Protein AF-A0A7V1W9U4-F1 (afdb_monomer_lite)

Secondary structure (DSSP, 8-state):
-PPP---SSSSHHHHHHHHTTS----PPPPEEEEE---TT---SSS-EEEEEEEESS--GGG-EEEEEEEEEETTEEEEEE--EEE-SSSEEEEEP-S-SSSEEEEEEEEE-GGGS-GGG-

Radius of gyration: 26.31 Å; chains: 1; bounding box: 55×32×91 Å

Structure (mmCIF, N/CA/C/O backbone):
data_AF-A0A7V1W9U4-F1
#
_entry.id   AF-A0A7V1W9U4-F1
#
loop_
_atom_site.group_PDB
_atom_site.id
_atom_site.type_symbol
_atom_site.label_atom_id
_atom_site.label_alt_id
_atom_site.label_comp_id
_atom_site.label_asym_id
_atom_site.label_entity_id
_atom_site.label_seq_id
_atom_site.pdbx_PDB_ins_code
_atom_site.Cartn_x
_atom_site.Cartn_y
_atom_site.Cartn_z
_atom_site.occupancy
_atom_site.B_iso_or_equiv
_atom_site.auth_seq_id
_atom_site.auth_comp_id
_atom_site.auth_asym_id
_atom_site.auth_atom_id
_atom_site.pdbx_PDB_model_num
ATOM 1 N N . MET A 1 1 ? 31.064 -12.131 -76.715 1.00 37.34 1 MET A N 1
ATOM 2 C CA . MET A 1 1 ? 31.097 -12.721 -75.357 1.00 37.34 1 MET A CA 1
ATOM 3 C C . MET A 1 1 ? 29.944 -12.120 -74.553 1.00 37.34 1 MET A C 1
ATOM 5 O O . MET A 1 1 ? 29.900 -10.906 -74.433 1.00 37.34 1 MET A O 1
ATOM 9 N N . LYS A 1 2 ? 28.957 -12.920 -74.115 1.00 37.12 2 LYS A N 1
ATOM 10 C CA . LYS A 1 2 ? 27.798 -12.465 -73.317 1.00 37.12 2 LYS A CA 1
ATOM 11 C C . LYS A 1 2 ? 28.042 -12.823 -71.847 1.00 37.12 2 LYS A C 1
ATOM 13 O O . LYS A 1 2 ? 28.170 -14.004 -71.542 1.00 37.12 2 LYS A O 1
ATOM 18 N N . ALA A 1 3 ? 28.113 -11.830 -70.961 1.00 44.44 3 ALA A N 1
ATOM 19 C CA . ALA A 1 3 ? 28.198 -12.046 -69.518 1.00 44.44 3 ALA A CA 1
ATOM 20 C C . ALA A 1 3 ? 26.790 -12.299 -68.951 1.00 44.44 3 ALA A C 1
ATOM 22 O O . ALA A 1 3 ? 25.888 -11.480 -69.120 1.00 44.44 3 ALA A O 1
ATOM 23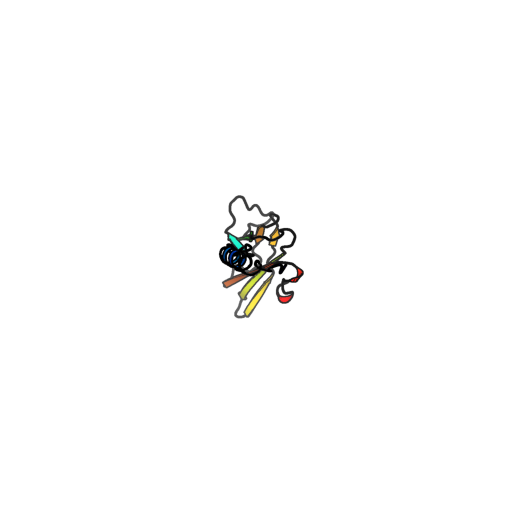 N N . GLY A 1 4 ? 26.591 -13.464 -68.335 1.00 42.47 4 GLY A N 1
ATOM 24 C CA . GLY A 1 4 ? 25.328 -13.860 -67.721 1.00 42.47 4 GLY A CA 1
ATOM 25 C C . GLY A 1 4 ? 25.207 -13.332 -66.295 1.00 42.47 4 GLY A C 1
ATOM 26 O O . GLY A 1 4 ? 25.996 -13.696 -65.430 1.00 42.47 4 GLY A O 1
ATOM 27 N N . ILE A 1 5 ? 24.179 -12.525 -66.040 1.00 59.22 5 ILE A N 1
ATOM 28 C CA . ILE A 1 5 ? 23.714 -12.205 -64.689 1.00 59.22 5 ILE A CA 1
ATOM 29 C C . ILE A 1 5 ? 22.822 -13.370 -64.250 1.00 59.22 5 ILE A C 1
ATOM 31 O O . ILE A 1 5 ? 21.678 -13.493 -64.684 1.00 59.22 5 ILE A O 1
ATOM 35 N N . ARG A 1 6 ? 23.356 -14.272 -63.425 1.00 57.53 6 ARG A N 1
ATOM 36 C CA . ARG A 1 6 ? 22.582 -15.317 -62.742 1.00 57.53 6 ARG A CA 1
ATOM 37 C C . ARG A 1 6 ? 23.027 -15.372 -61.289 1.00 57.53 6 ARG A C 1
ATOM 39 O O . ARG A 1 6 ? 24.037 -15.989 -60.982 1.00 57.53 6 ARG A O 1
ATOM 46 N N . GLY A 1 7 ? 22.277 -14.728 -60.401 1.00 50.44 7 GLY A N 1
ATOM 47 C CA . GLY A 1 7 ? 22.546 -14.842 -58.970 1.00 50.44 7 GLY A CA 1
ATOM 48 C C . GLY A 1 7 ? 21.896 -13.756 -58.134 1.00 50.44 7 GLY A C 1
ATOM 49 O O . GLY A 1 7 ? 22.605 -13.020 -57.467 1.00 50.44 7 GLY A O 1
ATOM 50 N N . LEU A 1 8 ? 20.568 -13.622 -58.174 1.00 54.72 8 LEU A N 1
ATOM 51 C CA . LEU A 1 8 ? 19.873 -12.693 -57.270 1.00 54.72 8 LEU A CA 1
ATOM 52 C C . LEU A 1 8 ? 18.520 -13.216 -56.752 1.00 54.72 8 LEU A C 1
ATOM 54 O O . LEU A 1 8 ? 17.671 -12.430 -56.356 1.00 54.72 8 LEU A O 1
ATOM 58 N N . GLY A 1 9 ? 18.290 -14.534 -56.782 1.00 50.44 9 GLY A N 1
ATOM 59 C CA . GLY A 1 9 ? 16.980 -15.115 -56.444 1.00 50.44 9 GLY A CA 1
ATOM 60 C C . GLY A 1 9 ? 16.895 -15.872 -55.116 1.00 50.44 9 GLY A C 1
ATOM 61 O O . GLY A 1 9 ? 15.802 -16.045 -54.593 1.00 50.44 9 GLY A O 1
ATOM 62 N N . THR A 1 10 ? 18.011 -16.344 -54.553 1.00 49.09 10 THR A N 1
ATOM 63 C CA . THR A 1 10 ? 17.975 -17.385 -53.503 1.00 49.09 10 THR A CA 1
ATOM 64 C C . THR A 1 10 ? 18.393 -16.927 -52.106 1.00 49.09 10 THR A C 1
ATOM 66 O O . THR A 1 10 ? 18.136 -17.642 -51.144 1.00 49.09 10 THR A O 1
ATOM 69 N N . ALA A 1 11 ? 18.975 -15.735 -51.946 1.00 51.31 11 ALA A N 1
ATOM 70 C CA . ALA A 1 11 ? 19.438 -15.260 -50.635 1.00 51.31 11 ALA A CA 1
ATOM 71 C C . ALA A 1 11 ? 18.321 -14.667 -49.749 1.00 51.31 11 ALA A C 1
ATOM 73 O O . ALA A 1 11 ? 18.479 -14.582 -48.535 1.00 51.31 11 ALA A O 1
ATOM 74 N N . VAL A 1 12 ? 17.180 -14.276 -50.330 1.00 53.38 12 VAL A N 1
ATOM 75 C CA . VAL A 1 12 ? 16.111 -13.567 -49.598 1.00 53.38 12 VAL A CA 1
ATOM 76 C C . VAL A 1 12 ? 15.204 -14.527 -48.812 1.00 53.38 12 VAL A C 1
ATOM 78 O O . VAL A 1 12 ? 14.710 -14.175 -47.744 1.00 53.38 12 VAL A O 1
ATOM 81 N N . ALA A 1 13 ? 15.025 -15.766 -49.279 1.00 52.72 13 ALA A N 1
ATOM 82 C CA . ALA A 1 13 ? 14.088 -16.711 -48.664 1.00 52.72 13 ALA A CA 1
ATOM 83 C C . ALA A 1 13 ? 14.580 -17.299 -47.324 1.00 52.72 13 ALA A C 1
ATOM 85 O O . ALA A 1 13 ? 13.770 -17.588 -46.446 1.00 52.72 13 ALA A O 1
ATOM 86 N N . ALA A 1 14 ? 15.896 -17.443 -47.132 1.00 55.66 14 ALA A N 1
ATOM 87 C CA . ALA A 1 14 ? 16.456 -18.042 -45.916 1.00 55.66 14 ALA A CA 1
ATOM 88 C C . ALA A 1 14 ? 16.411 -17.102 -44.692 1.00 55.66 14 ALA A C 1
ATOM 90 O O . ALA A 1 14 ? 16.295 -17.570 -43.561 1.00 55.66 14 ALA A O 1
ATOM 91 N N . GLY A 1 15 ? 16.460 -15.780 -44.901 1.00 56.44 15 GLY A N 1
ATOM 92 C CA . GLY A 1 15 ? 16.430 -14.797 -43.810 1.00 56.44 15 GLY A CA 1
ATOM 93 C C . GLY A 1 15 ? 15.053 -14.641 -43.156 1.00 56.44 15 GLY A C 1
ATOM 94 O O . GLY A 1 15 ? 14.962 -14.451 -41.945 1.00 56.44 15 GLY A O 1
ATOM 95 N N . ALA A 1 16 ? 13.974 -14.779 -43.933 1.00 59.47 16 ALA A N 1
ATOM 96 C CA . ALA A 1 16 ? 12.607 -14.614 -43.434 1.00 59.47 16 ALA A CA 1
ATOM 97 C C . ALA A 1 16 ? 12.178 -15.739 -42.472 1.00 59.47 16 ALA A C 1
ATOM 99 O O . ALA A 1 16 ? 11.429 -15.492 -41.529 1.00 59.47 16 ALA A O 1
ATOM 100 N N . LEU A 1 17 ? 12.684 -16.963 -42.667 1.00 57.12 17 LEU A N 1
ATOM 101 C CA . LEU A 1 17 ? 12.311 -18.115 -41.842 1.00 57.12 17 LEU A CA 1
ATOM 102 C C . LEU A 1 17 ? 12.962 -18.084 -40.444 1.00 57.12 17 LEU A C 1
ATOM 104 O O . LEU A 1 17 ? 12.368 -18.560 -39.481 1.00 57.12 17 LEU A O 1
ATOM 108 N N . LEU A 1 18 ? 14.145 -17.472 -40.305 1.00 59.88 18 LEU A N 1
ATOM 109 C CA . LEU A 1 18 ? 14.847 -17.340 -39.019 1.00 59.88 18 LEU A CA 1
ATOM 110 C C . LEU A 1 18 ? 14.225 -16.270 -38.106 1.00 59.88 18 LEU A C 1
ATOM 112 O O .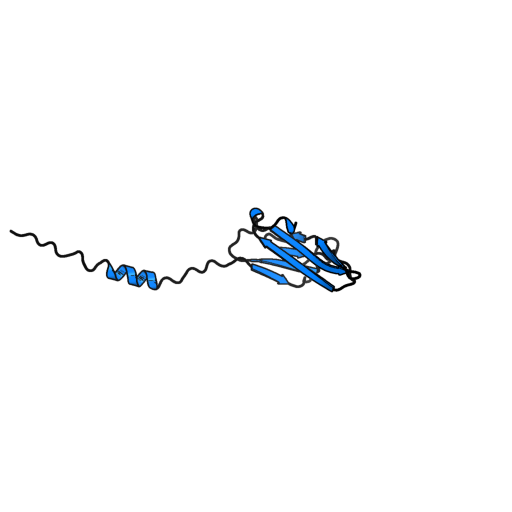 LEU A 1 18 ? 14.238 -16.426 -36.888 1.00 59.88 18 LEU A O 1
ATOM 116 N N . ALA A 1 19 ? 13.627 -15.216 -38.672 1.00 61.03 19 ALA A N 1
ATOM 117 C CA . ALA A 1 19 ? 12.935 -14.184 -37.896 1.00 61.03 19 ALA A CA 1
ATOM 118 C C . ALA A 1 19 ? 11.610 -14.682 -37.284 1.00 61.03 19 ALA A C 1
ATOM 120 O O . ALA A 1 19 ? 11.215 -14.215 -36.219 1.00 61.03 19 ALA A O 1
ATOM 121 N N . ALA A 1 20 ? 10.951 -15.660 -37.917 1.00 62.59 20 ALA A N 1
ATOM 122 C CA . ALA A 1 20 ? 9.705 -16.254 -37.421 1.00 62.59 20 ALA A CA 1
ATOM 123 C C . ALA A 1 20 ? 9.900 -17.170 -36.194 1.00 62.59 20 ALA A C 1
ATOM 125 O O . ALA A 1 20 ? 8.933 -17.481 -35.503 1.00 62.59 20 ALA A O 1
ATOM 126 N N . LEU A 1 21 ? 11.139 -17.594 -35.918 1.00 61.91 21 LEU A N 1
ATOM 127 C CA . LEU A 1 21 ? 11.504 -18.439 -34.774 1.00 61.91 21 LEU A CA 1
ATOM 128 C C . LEU A 1 21 ? 12.087 -17.640 -33.601 1.00 61.91 21 LEU A C 1
ATOM 130 O O . LEU A 1 21 ? 12.458 -18.233 -32.588 1.00 61.91 21 LEU A O 1
ATOM 134 N N . ALA A 1 22 ? 12.190 -16.312 -33.718 1.00 65.19 22 ALA A N 1
ATOM 135 C CA . ALA A 1 22 ? 12.646 -15.492 -32.609 1.00 65.19 22 ALA A CA 1
ATOM 136 C C . ALA A 1 22 ? 11.616 -15.587 -31.468 1.00 65.19 22 ALA A C 1
ATOM 138 O O . ALA A 1 22 ? 10.454 -15.221 -31.677 1.00 65.19 22 ALA A O 1
ATOM 139 N N . PRO A 1 23 ? 11.994 -16.068 -30.268 1.00 66.62 23 PRO A N 1
ATOM 140 C CA . PRO A 1 23 ? 11.098 -16.012 -29.128 1.00 66.62 23 PRO A CA 1
ATOM 141 C C . PRO A 1 23 ? 10.735 -14.547 -28.909 1.00 66.62 23 PRO A C 1
ATOM 143 O O . PRO A 1 23 ? 11.613 -13.692 -28.772 1.00 66.62 23 PRO A O 1
ATOM 146 N N . SER A 1 24 ? 9.437 -14.249 -28.915 1.00 67.56 24 SER A N 1
ATOM 147 C CA . SER A 1 24 ? 8.939 -12.925 -28.570 1.00 67.56 24 SER A CA 1
ATOM 148 C C . SER A 1 24 ? 9.523 -12.548 -27.214 1.00 67.56 24 SER A C 1
ATOM 150 O O . SER A 1 24 ? 9.245 -13.213 -26.214 1.00 67.56 24 SER A O 1
ATOM 152 N N . ALA A 1 25 ? 10.362 -11.514 -27.183 1.00 64.69 25 ALA A N 1
ATOM 153 C CA . ALA A 1 25 ? 10.892 -10.982 -25.943 1.00 64.69 25 ALA A CA 1
ATOM 154 C C . ALA A 1 25 ? 9.721 -10.394 -25.143 1.00 64.69 25 ALA A C 1
ATOM 156 O O . ALA A 1 25 ? 9.317 -9.253 -25.364 1.00 64.69 25 ALA A O 1
ATOM 157 N N . LEU A 1 26 ? 9.139 -11.183 -24.234 1.00 65.81 26 LEU A N 1
ATOM 158 C CA . LEU A 1 26 ? 8.232 -10.658 -23.222 1.00 65.81 26 LEU A CA 1
ATOM 159 C C . LEU A 1 26 ? 9.075 -9.824 -22.258 1.00 65.81 26 LEU A C 1
ATOM 161 O O . LEU A 1 26 ? 9.704 -10.353 -21.342 1.00 65.81 26 LEU A O 1
ATOM 165 N N . ALA A 1 27 ? 9.103 -8.510 -22.469 1.00 64.31 27 ALA A N 1
ATOM 166 C CA . ALA A 1 27 ? 9.542 -7.591 -21.432 1.00 64.31 27 ALA A CA 1
ATOM 167 C C . ALA A 1 27 ? 8.665 -7.828 -20.188 1.00 64.31 27 ALA A C 1
ATOM 169 O O . ALA A 1 27 ? 7.437 -7.781 -20.270 1.00 64.31 27 ALA A O 1
ATOM 170 N N . GLY A 1 28 ? 9.285 -8.140 -19.047 1.00 66.50 28 GLY A N 1
ATOM 171 C CA . GLY A 1 28 ? 8.559 -8.379 -17.802 1.00 66.50 28 GLY A CA 1
ATOM 172 C C . GLY A 1 28 ? 7.763 -7.138 -17.394 1.00 66.50 28 GLY A C 1
ATOM 173 O O . GLY A 1 28 ? 8.336 -6.060 -17.232 1.00 66.50 28 GLY A O 1
ATOM 174 N N . GLY A 1 29 ? 6.445 -7.286 -17.241 1.00 80.62 29 GLY A N 1
ATOM 175 C CA . GLY A 1 29 ? 5.545 -6.191 -16.876 1.00 80.62 29 GLY A CA 1
ATOM 176 C C . GLY A 1 29 ? 5.759 -5.670 -15.451 1.00 80.62 29 GLY A C 1
ATOM 177 O O . GLY A 1 29 ? 6.382 -6.324 -14.613 1.00 80.62 29 GLY A O 1
ATOM 178 N N . PHE A 1 30 ? 5.217 -4.484 -15.170 1.00 87.62 30 PHE A N 1
ATOM 179 C CA . PHE A 1 30 ? 5.136 -3.941 -13.815 1.00 87.62 30 PHE A CA 1
ATOM 180 C C . PHE A 1 30 ? 4.047 -4.661 -13.018 1.00 87.62 30 PHE A C 1
ATOM 182 O O . PHE A 1 30 ? 2.934 -4.843 -13.511 1.00 87.62 30 PHE A O 1
ATOM 189 N N . TYR A 1 31 ? 4.346 -5.030 -11.775 1.00 90.00 31 TYR A N 1
ATOM 190 C CA . TYR A 1 31 ? 3.361 -5.629 -10.881 1.00 90.00 31 TYR A CA 1
ATOM 191 C C . TYR A 1 31 ? 3.564 -5.194 -9.432 1.00 90.00 31 TYR A C 1
ATOM 193 O O . TYR A 1 31 ? 4.652 -4.786 -9.015 1.00 90.00 31 TYR A O 1
ATOM 201 N N . LEU A 1 32 ? 2.497 -5.332 -8.647 1.00 93.25 32 LEU A N 1
ATOM 202 C CA . LEU A 1 32 ? 2.515 -5.179 -7.201 1.00 93.25 32 LEU A CA 1
ATOM 203 C C . LEU A 1 32 ? 2.269 -6.529 -6.539 1.00 93.25 32 LEU A C 1
ATOM 205 O O . LEU A 1 32 ? 1.378 -7.276 -6.931 1.00 93.25 32 LEU A O 1
ATOM 209 N N . SER A 1 33 ? 3.041 -6.816 -5.500 1.00 93.94 33 SER A N 1
ATOM 210 C CA . SER A 1 33 ? 2.761 -7.901 -4.567 1.00 93.94 33 SER A CA 1
ATOM 211 C C . SER A 1 33 ? 2.394 -7.318 -3.209 1.00 93.94 33 SER A C 1
ATOM 213 O O . SER A 1 33 ? 3.00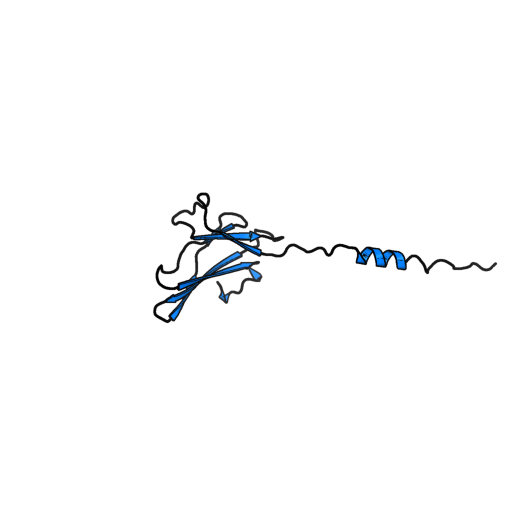1 -6.346 -2.754 1.00 93.94 33 SER A O 1
ATOM 215 N N . VAL A 1 34 ? 1.384 -7.905 -2.575 1.00 94.19 34 VAL A N 1
ATOM 216 C CA . VAL A 1 34 ? 0.882 -7.489 -1.265 1.00 94.19 34 VAL A CA 1
ATOM 217 C C . VAL A 1 34 ? 1.032 -8.660 -0.311 1.00 94.19 34 VAL A C 1
ATOM 219 O O . VAL A 1 34 ? 0.668 -9.786 -0.645 1.00 94.19 34 VAL A O 1
ATOM 222 N N . LYS A 1 35 ? 1.608 -8.408 0.863 1.00 92.00 35 LYS A N 1
ATOM 223 C CA . LYS A 1 35 ? 1.874 -9.435 1.873 1.00 92.00 35 LYS A CA 1
ATOM 224 C C . LYS A 1 35 ? 1.518 -8.918 3.258 1.00 92.00 35 LYS A C 1
ATOM 226 O O . LYS A 1 35 ? 1.583 -7.715 3.518 1.00 92.00 35 LYS A O 1
ATOM 231 N N . LEU A 1 36 ? 1.174 -9.837 4.153 1.00 90.38 36 LEU A N 1
ATOM 232 C CA . LEU A 1 36 ? 1.094 -9.517 5.572 1.00 90.38 36 LEU A CA 1
ATOM 233 C C . LEU A 1 36 ? 2.502 -9.203 6.104 1.00 90.38 36 LEU A C 1
ATOM 235 O O . LEU A 1 36 ? 3.478 -9.786 5.622 1.00 90.38 36 LEU A O 1
ATOM 239 N N . PRO A 1 37 ? 2.627 -8.276 7.064 1.00 86.81 37 PRO A N 1
ATOM 240 C CA . PRO A 1 37 ? 3.907 -7.995 7.685 1.00 86.81 37 PRO A CA 1
ATOM 241 C C . PRO A 1 37 ? 4.356 -9.191 8.521 1.00 86.81 37 PRO A C 1
ATOM 243 O O . PRO A 1 37 ? 3.582 -9.745 9.300 1.00 86.81 37 PRO A O 1
ATOM 246 N N . ASP A 1 38 ? 5.619 -9.567 8.365 1.00 80.94 38 ASP A N 1
ATOM 247 C CA . ASP A 1 38 ? 6.291 -10.521 9.240 1.00 80.94 38 ASP A CA 1
ATOM 248 C C . ASP A 1 38 ? 7.053 -9.787 10.363 1.00 80.94 38 ASP A C 1
ATOM 250 O O . ASP A 1 38 ? 7.087 -8.554 10.432 1.00 80.94 38 ASP A O 1
ATOM 254 N N . ALA A 1 39 ? 7.696 -10.543 11.255 1.00 69.25 39 ALA A N 1
ATOM 255 C CA . ALA A 1 39 ? 8.464 -9.984 12.371 1.00 69.25 39 ALA A CA 1
ATOM 256 C C . ALA A 1 39 ? 9.654 -9.094 11.936 1.00 69.25 39 ALA A C 1
ATOM 258 O O . ALA A 1 39 ? 10.192 -8.342 12.756 1.00 69.25 39 ALA A O 1
ATOM 259 N N . SER A 1 40 ? 10.076 -9.158 10.666 1.00 62.72 40 SER A N 1
ATOM 260 C CA . SER A 1 40 ? 11.156 -8.330 10.117 1.00 62.72 40 SER A CA 1
ATOM 261 C C . SER A 1 40 ? 10.677 -6.937 9.688 1.00 62.72 40 SER A C 1
ATOM 263 O O . SER A 1 40 ? 11.475 -5.999 9.631 1.00 62.72 40 SER A O 1
ATOM 265 N N . ALA A 1 41 ? 9.367 -6.754 9.492 1.00 65.00 41 ALA A N 1
ATOM 266 C CA . ALA A 1 41 ? 8.735 -5.485 9.145 1.00 65.00 41 ALA A CA 1
ATOM 267 C C . ALA A 1 41 ? 8.613 -4.536 10.353 1.00 65.00 41 ALA A C 1
ATOM 269 O O . ALA A 1 41 ? 7.519 -4.134 10.759 1.00 65.00 41 ALA A O 1
ATOM 270 N N . ARG A 1 42 ? 9.747 -4.145 10.948 1.00 63.59 42 ARG A N 1
ATOM 271 C CA . ARG A 1 42 ? 9.764 -3.149 12.029 1.00 63.59 42 ARG A CA 1
ATOM 272 C C . ARG A 1 42 ? 9.574 -1.745 11.472 1.00 63.59 42 ARG A C 1
ATOM 274 O O . ARG A 1 42 ? 10.512 -1.081 11.039 1.00 63.59 42 ARG A O 1
ATOM 281 N N . VAL A 1 43 ? 8.339 -1.274 11.548 1.00 64.44 43 VAL A N 1
ATOM 282 C CA . VAL A 1 43 ? 7.978 0.129 11.347 1.00 64.44 43 VAL A CA 1
ATOM 283 C C . VAL A 1 43 ? 8.086 0.864 12.682 1.00 64.44 43 VAL A C 1
ATOM 285 O O . VAL A 1 43 ? 7.603 0.380 13.706 1.00 64.44 43 VAL A O 1
ATOM 288 N N . LYS A 1 44 ? 8.720 2.042 12.702 1.00 65.81 44 LYS A N 1
ATOM 289 C CA . LYS A 1 44 ? 8.774 2.873 13.913 1.00 65.81 44 LYS A CA 1
ATOM 290 C C . LYS A 1 44 ? 7.371 3.426 14.212 1.00 65.81 44 LYS A C 1
ATOM 292 O O . LYS A 1 44 ? 6.751 4.043 13.351 1.00 65.81 44 LYS A O 1
ATOM 297 N N . GLY A 1 45 ? 6.882 3.231 15.436 1.00 64.06 45 GLY A N 1
ATOM 298 C CA . GLY A 1 45 ? 5.693 3.906 15.975 1.00 64.06 45 GLY A CA 1
ATOM 299 C C . GLY A 1 45 ? 4.365 3.137 15.908 1.00 64.06 45 GLY A C 1
ATOM 300 O O . GLY A 1 45 ? 3.584 3.252 16.842 1.00 64.06 45 GLY A O 1
ATOM 301 N N . ALA A 1 46 ? 4.085 2.344 14.868 1.00 63.09 46 ALA A N 1
ATOM 302 C CA . ALA A 1 46 ? 2.906 1.461 14.824 1.00 63.09 46 ALA A CA 1
ATOM 303 C C . ALA A 1 46 ? 3.136 0.286 13.859 1.00 63.09 46 ALA A C 1
ATOM 305 O O . ALA A 1 46 ? 3.832 0.485 12.858 1.00 63.09 46 ALA A O 1
ATOM 306 N N . PRO A 1 47 ? 2.549 -0.903 14.108 1.00 74.75 47 PRO A N 1
ATOM 307 C CA . PRO A 1 47 ? 2.719 -2.047 13.221 1.00 74.75 47 PRO A CA 1
ATOM 308 C C . PRO A 1 47 ?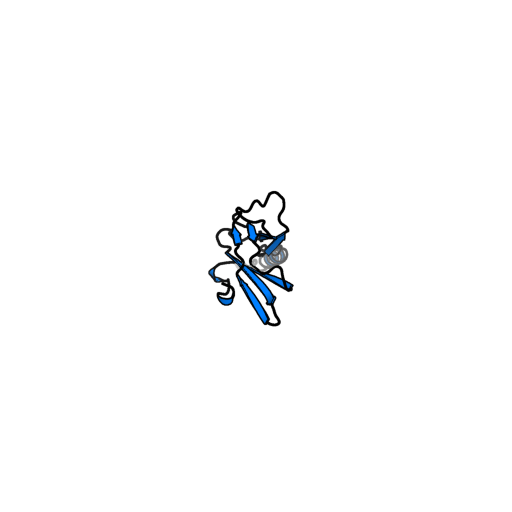 2.173 -1.733 11.824 1.00 74.75 47 PRO A C 1
ATOM 310 O O . PRO A 1 47 ? 1.108 -1.125 11.671 1.00 74.75 47 PRO A O 1
ATOM 313 N N . ALA A 1 48 ? 2.916 -2.151 10.798 1.00 88.44 48 ALA A N 1
ATOM 314 C CA . ALA A 1 48 ? 2.378 -2.204 9.447 1.00 88.44 48 ALA A CA 1
ATOM 315 C C . ALA A 1 48 ? 1.159 -3.134 9.433 1.00 88.44 48 ALA A C 1
ATOM 317 O O . ALA A 1 48 ? 1.111 -4.110 10.179 1.00 88.44 48 ALA A O 1
ATOM 318 N N . VAL A 1 49 ? 0.190 -2.848 8.571 1.00 91.12 49 VAL A N 1
ATOM 319 C CA . VAL A 1 49 ? -0.925 -3.772 8.307 1.00 91.12 49 VAL A CA 1
ATOM 320 C C . VAL A 1 49 ? -0.730 -4.544 7.014 1.00 91.12 49 VAL A C 1
ATOM 322 O O . VAL A 1 49 ? -1.250 -5.645 6.886 1.00 91.12 49 VAL A O 1
ATOM 325 N N . LEU A 1 50 ? 0.052 -3.991 6.084 1.00 92.69 50 LEU A N 1
ATOM 326 C CA . LEU A 1 50 ? 0.450 -4.633 4.837 1.00 92.69 50 LEU A CA 1
ATOM 327 C C . LEU A 1 50 ? 1.854 -4.185 4.438 1.00 92.69 50 LEU A C 1
ATOM 329 O O . LEU A 1 50 ? 2.269 -3.055 4.716 1.00 92.69 50 LEU A O 1
ATOM 333 N N . LEU A 1 51 ? 2.541 -5.061 3.719 1.00 94.06 51 LEU A N 1
ATOM 334 C CA . LEU A 1 51 ? 3.704 -4.733 2.915 1.00 94.06 51 LEU A CA 1
ATOM 335 C C . LEU A 1 51 ? 3.300 -4.747 1.447 1.00 94.06 51 LEU A C 1
ATOM 337 O O . LEU A 1 51 ? 2.712 -5.718 0.971 1.00 94.06 51 LEU A O 1
ATOM 341 N N . VAL A 1 52 ? 3.644 -3.683 0.734 1.00 95.00 52 VAL A N 1
ATOM 342 C CA . VAL A 1 52 ? 3.486 -3.599 -0.716 1.00 95.00 52 VAL A CA 1
ATOM 343 C C . VAL A 1 52 ? 4.872 -3.602 -1.329 1.00 95.00 52 VAL A C 1
ATOM 345 O O . VAL A 1 52 ? 5.727 -2.816 -0.922 1.00 95.00 52 VAL A O 1
ATOM 348 N N . GLN A 1 53 ? 5.102 -4.483 -2.296 1.00 93.81 53 GLN A N 1
ATOM 349 C CA . GLN A 1 53 ? 6.358 -4.567 -3.022 1.00 93.81 53 GLN A CA 1
ATOM 350 C C . GLN A 1 53 ? 6.112 -4.471 -4.526 1.00 93.81 53 GLN A C 1
ATOM 352 O O . GLN A 1 53 ? 5.371 -5.278 -5.088 1.00 93.81 53 GLN A O 1
ATOM 357 N N . ALA A 1 54 ? 6.759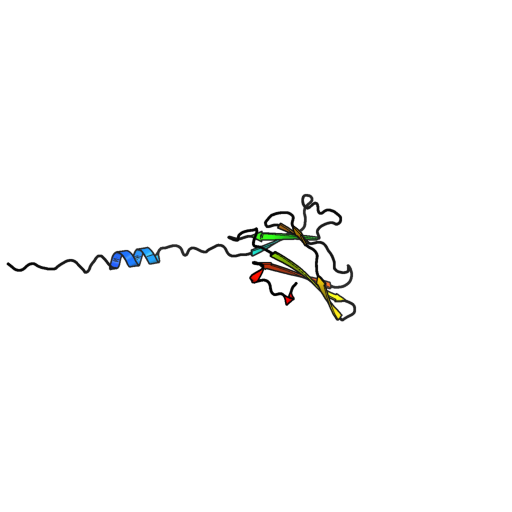 -3.501 -5.167 1.00 92.81 54 ALA A N 1
ATOM 358 C CA . ALA A 1 54 ? 6.795 -3.363 -6.615 1.00 92.81 54 ALA A CA 1
ATOM 359 C C . ALA A 1 54 ? 7.818 -4.325 -7.230 1.00 92.81 54 ALA A C 1
ATOM 361 O O . ALA A 1 54 ? 8.912 -4.516 -6.694 1.00 92.81 54 ALA A O 1
ATOM 362 N N . GLY A 1 55 ? 7.466 -4.910 -8.367 1.00 89.44 55 GLY A N 1
ATOM 363 C CA . GLY A 1 55 ? 8.338 -5.783 -9.140 1.00 89.44 55 GLY A CA 1
ATOM 364 C C . GLY A 1 55 ? 8.202 -5.554 -10.641 1.00 89.44 55 GLY A C 1
ATOM 365 O O . GLY A 1 55 ? 7.399 -4.736 -11.097 1.00 89.44 55 GLY A O 1
ATOM 366 N N . GLY A 1 56 ? 9.021 -6.282 -11.397 1.00 85.75 56 GLY A N 1
ATOM 367 C CA . GLY A 1 56 ? 9.141 -6.147 -12.847 1.00 85.75 56 GLY A CA 1
ATOM 368 C C . GLY A 1 56 ? 10.414 -5.422 -13.273 1.00 85.75 56 GLY A C 1
ATOM 369 O O . GLY A 1 56 ? 11.250 -5.047 -12.448 1.00 85.75 56 GLY A O 1
ATOM 370 N N . CYS A 1 57 ? 10.556 -5.215 -14.581 1.00 82.38 57 CYS A N 1
ATOM 371 C CA . CYS A 1 57 ? 11.672 -4.483 -15.180 1.00 82.38 57 CYS A CA 1
ATOM 372 C C . CYS A 1 57 ? 11.460 -2.965 -15.058 1.00 82.38 57 CYS A C 1
ATOM 374 O O . CYS A 1 57 ? 11.335 -2.261 -16.056 1.00 82.38 57 CYS A O 1
ATOM 376 N N . VAL A 1 58 ? 11.385 -2.457 -13.827 1.00 73.69 58 VAL A N 1
ATOM 377 C CA . VAL A 1 58 ? 11.228 -1.024 -13.541 1.00 73.69 58 VAL A CA 1
ATOM 378 C C . VAL A 1 58 ? 12.400 -0.499 -12.732 1.00 73.69 58 VAL A C 1
ATOM 380 O O . VAL A 1 58 ? 12.938 -1.204 -11.880 1.00 73.69 58 VAL A O 1
ATOM 383 N N . ASN A 1 59 ? 12.779 0.760 -12.965 1.00 81.88 59 ASN A N 1
ATOM 384 C CA . ASN A 1 59 ? 13.724 1.442 -12.093 1.00 81.88 59 ASN A CA 1
ATOM 385 C C . ASN A 1 59 ? 13.047 1.711 -10.736 1.00 81.88 59 ASN A C 1
ATOM 387 O O . ASN A 1 59 ? 12.103 2.502 -10.675 1.00 81.88 59 ASN A O 1
ATOM 391 N N . PRO A 1 60 ? 13.524 1.113 -9.631 1.00 76.56 60 PRO A N 1
ATOM 392 C CA . PRO A 1 60 ? 12.897 1.266 -8.320 1.00 76.56 60 PRO A CA 1
ATOM 393 C C . PRO A 1 60 ? 12.810 2.715 -7.822 1.00 76.56 60 PRO A C 1
ATOM 395 O O . PRO A 1 60 ? 11.920 3.055 -7.041 1.00 76.56 60 PRO A O 1
ATOM 398 N N . ARG A 1 61 ? 13.739 3.577 -8.264 1.00 78.12 61 ARG A N 1
ATOM 399 C CA . ARG A 1 61 ? 13.766 5.001 -7.892 1.00 78.12 61 ARG A CA 1
ATOM 400 C C . ARG A 1 61 ? 12.609 5.787 -8.503 1.00 78.12 61 ARG A C 1
ATOM 402 O O . ARG A 1 61 ? 12.186 6.783 -7.925 1.00 78.12 61 ARG A O 1
ATOM 409 N N . ASP A 1 62 ? 12.063 5.284 -9.603 1.00 85.38 62 ASP A N 1
ATOM 410 C CA . ASP A 1 62 ? 11.024 5.945 -10.381 1.00 85.38 62 ASP A CA 1
ATOM 411 C C . ASP A 1 62 ? 9.630 5.411 -10.043 1.00 85.38 62 ASP A C 1
ATOM 413 O O . ASP A 1 62 ? 8.679 5.718 -10.748 1.00 85.38 62 ASP A O 1
ATOM 417 N N . VAL A 1 63 ? 9.485 4.615 -8.977 1.00 88.69 63 VAL A N 1
ATOM 418 C CA . VAL A 1 63 ? 8.190 4.102 -8.518 1.00 88.69 63 VAL A CA 1
ATOM 419 C C . VAL A 1 63 ? 7.691 4.930 -7.339 1.00 88.69 63 VAL A C 1
ATOM 421 O O . VAL A 1 63 ? 8.322 4.988 -6.275 1.00 88.69 63 VAL A O 1
ATOM 424 N N . ARG A 1 64 ? 6.513 5.532 -7.506 1.00 91.06 64 ARG A N 1
ATOM 425 C CA . ARG A 1 64 ? 5.725 6.141 -6.431 1.00 91.06 64 ARG A CA 1
ATOM 426 C C . ARG A 1 64 ? 4.595 5.190 -6.044 1.00 91.06 64 ARG A C 1
ATOM 428 O O . ARG A 1 64 ? 4.004 4.560 -6.911 1.00 91.06 64 ARG A O 1
ATOM 435 N N . LEU A 1 65 ? 4.323 5.094 -4.745 1.00 92.75 65 LEU A N 1
ATOM 436 C CA . LEU A 1 65 ? 3.208 4.336 -4.183 1.00 92.75 65 LEU A CA 1
ATOM 437 C C . LEU A 1 65 ? 2.248 5.319 -3.515 1.00 92.75 65 LEU A C 1
ATOM 439 O O . LEU A 1 65 ? 2.691 6.178 -2.751 1.00 92.75 65 LEU A O 1
ATOM 443 N N . VAL A 1 66 ? 0.959 5.168 -3.792 1.00 94.25 66 VAL A N 1
ATOM 444 C CA . VAL A 1 66 ? -0.133 5.920 -3.176 1.00 94.25 66 VAL A CA 1
ATOM 445 C C . VAL A 1 66 ? -1.170 4.925 -2.676 1.00 94.25 66 VAL A C 1
ATOM 447 O O . VAL A 1 66 ? -1.479 3.951 -3.367 1.00 94.25 66 VAL A O 1
ATOM 450 N N . VAL A 1 67 ? -1.668 5.135 -1.458 1.00 95.56 67 VAL A N 1
ATOM 451 C CA . VAL A 1 67 ? -2.654 4.246 -0.842 1.00 95.56 67 VAL A CA 1
ATOM 452 C C . VAL A 1 67 ? -3.789 5.072 -0.252 1.00 95.56 67 VAL A C 1
ATOM 454 O O . VAL A 1 67 ? -3.543 6.012 0.504 1.00 95.56 67 VAL A O 1
ATOM 457 N N . SER A 1 68 ? -5.025 4.690 -0.560 1.00 96.12 68 SER A N 1
ATOM 458 C CA . SER A 1 68 ? -6.223 5.183 0.119 1.00 96.12 68 SER A CA 1
ATOM 459 C C . SER A 1 68 ? -7.011 4.026 0.730 1.00 96.12 68 SER A C 1
ATOM 461 O O . SER A 1 68 ? -6.866 2.865 0.340 1.00 96.12 68 SER A O 1
ATOM 463 N N . ALA A 1 69 ? -7.828 4.343 1.727 1.00 96.69 69 ALA A N 1
ATOM 464 C CA . ALA A 1 69 ? -8.842 3.459 2.268 1.00 96.69 69 ALA A CA 1
ATOM 465 C C . ALA A 1 69 ? -10.216 3.995 1.868 1.00 96.69 69 ALA A C 1
ATOM 467 O O . ALA A 1 69 ? -10.589 5.101 2.254 1.00 96.69 69 ALA A O 1
ATOM 468 N N . GLU A 1 70 ? -10.959 3.193 1.115 1.00 96.75 70 GLU A N 1
ATOM 469 C CA . GLU A 1 70 ? -12.331 3.454 0.697 1.00 96.75 70 GLU A CA 1
ATOM 470 C C . GLU A 1 70 ? -13.274 2.637 1.572 1.00 96.75 70 GLU A C 1
ATOM 472 O O . GLU A 1 70 ? -13.152 1.414 1.652 1.00 96.75 70 GLU A O 1
ATOM 477 N N . GLY A 1 71 ? -14.225 3.283 2.230 1.00 95.81 71 GLY A N 1
ATOM 478 C CA . GLY A 1 71 ? -15.164 2.591 3.102 1.00 95.81 71 GLY A CA 1
ATOM 479 C C . GLY A 1 71 ? -16.499 3.295 3.209 1.00 95.81 71 GLY A C 1
ATOM 480 O O . GLY A 1 71 ? -16.713 4.359 2.630 1.00 95.81 71 GLY A O 1
ATOM 481 N N . ILE A 1 72 ? -17.403 2.678 3.963 1.00 94.50 72 ILE A N 1
ATOM 482 C CA . ILE A 1 72 ? -18.671 3.287 4.360 1.00 94.50 72 ILE A CA 1
ATOM 483 C C . ILE A 1 72 ? -18.625 3.521 5.866 1.00 94.50 72 ILE A C 1
ATOM 485 O O . ILE A 1 72 ? -18.386 2.592 6.643 1.00 94.50 72 ILE A O 1
ATOM 489 N N . LEU A 1 73 ? -18.858 4.765 6.272 1.00 91.00 73 LEU A N 1
ATOM 490 C CA . LEU A 1 73 ? -18.922 5.187 7.664 1.00 91.00 73 LEU A CA 1
ATOM 491 C C . LEU A 1 73 ? -20.233 5.940 7.872 1.00 91.00 73 LEU A C 1
ATOM 493 O O . LEU A 1 73 ? -20.487 6.920 7.181 1.00 91.00 73 LEU A O 1
ATOM 497 N N . ASP A 1 74 ? -21.065 5.456 8.795 1.00 89.88 74 ASP A N 1
ATOM 498 C CA . ASP A 1 74 ? -22.385 6.033 9.097 1.00 89.88 74 ASP A CA 1
ATOM 499 C C . ASP A 1 74 ? -23.287 6.207 7.861 1.00 89.88 74 ASP A C 1
ATOM 501 O O . ASP A 1 74 ? -24.018 7.180 7.732 1.00 89.88 74 ASP A O 1
ATOM 505 N N . GLY A 1 75 ? -23.228 5.250 6.929 1.00 90.94 75 GLY A N 1
ATOM 506 C CA . GLY A 1 75 ? -24.025 5.271 5.698 1.00 90.94 75 GLY A CA 1
ATOM 507 C C . GLY A 1 75 ? -23.428 6.101 4.558 1.00 90.94 75 GLY A C 1
ATOM 508 O O . GLY A 1 75 ? -23.956 6.058 3.451 1.00 90.94 75 GLY A O 1
ATOM 509 N N . GLU A 1 76 ? -22.304 6.787 4.773 1.00 92.94 76 GLU A N 1
ATOM 510 C CA . GLU A 1 76 ? -21.652 7.609 3.750 1.00 92.94 76 GLU A CA 1
ATOM 511 C C . GLU A 1 76 ? -20.332 7.007 3.268 1.00 92.94 76 GLU A C 1
ATOM 513 O O . GLU A 1 76 ? -19.541 6.479 4.056 1.00 92.94 76 GLU A O 1
ATOM 518 N N . ARG A 1 77 ? -20.053 7.133 1.963 1.00 94.62 77 ARG A N 1
ATOM 519 C CA . ARG A 1 77 ? -18.750 6.766 1.396 1.00 94.62 77 ARG A CA 1
ATOM 520 C C . ARG A 1 77 ? -17.679 7.719 1.918 1.00 94.62 77 ARG A C 1
ATOM 522 O O . ARG A 1 77 ? -17.821 8.937 1.829 1.00 94.62 77 ARG A O 1
ATOM 529 N N . ARG A 1 78 ? -16.582 7.161 2.420 1.00 95.06 78 ARG A N 1
ATOM 530 C CA . ARG A 1 78 ? -15.423 7.899 2.917 1.00 95.06 78 ARG A CA 1
ATOM 531 C C . ARG A 1 78 ? -14.148 7.386 2.265 1.00 95.06 78 ARG A C 1
ATOM 533 O O . ARG A 1 78 ? -13.943 6.179 2.157 1.00 95.06 78 ARG A O 1
ATOM 540 N N . THR A 1 79 ? -13.288 8.330 1.913 1.00 95.50 79 THR A N 1
ATOM 541 C CA . THR A 1 79 ? -11.935 8.096 1.415 1.00 95.50 79 THR A CA 1
ATOM 542 C C . THR A 1 79 ? -10.954 8.646 2.441 1.00 95.50 79 THR A C 1
ATOM 544 O O . THR A 1 79 ? -11.083 9.791 2.872 1.00 95.50 79 THR A O 1
ATOM 547 N N . VAL A 1 80 ? -9.985 7.836 2.857 1.00 94.81 80 VAL A N 1
ATOM 548 C CA . VAL A 1 80 ? -8.948 8.231 3.817 1.00 94.81 80 VAL A CA 1
ATOM 549 C C . VAL A 1 80 ? -7.584 8.000 3.188 1.00 94.81 80 VAL A C 1
ATOM 551 O O . VAL A 1 80 ? -7.279 6.881 2.780 1.00 94.81 80 VAL A O 1
ATOM 554 N N . HIS A 1 81 ? -6.745 9.035 3.131 1.00 94.31 81 HIS A N 1
ATOM 555 C CA . HIS A 1 81 ? -5.363 8.877 2.685 1.00 94.31 81 HIS A CA 1
ATOM 556 C C . HIS A 1 81 ? -4.581 8.024 3.688 1.00 94.31 81 HIS A C 1
ATOM 558 O O . HIS A 1 81 ? -4.618 8.265 4.898 1.00 94.31 81 HIS A O 1
ATOM 564 N N . VAL A 1 82 ? -3.867 7.018 3.188 1.00 94.69 82 VAL A N 1
ATOM 565 C CA . VAL A 1 82 ? -3.155 6.055 4.023 1.00 94.69 82 VAL A CA 1
ATOM 566 C C . VAL A 1 82 ? -1.652 6.307 3.925 1.00 94.69 82 VAL A C 1
ATOM 568 O O . VAL A 1 82 ? -1.064 6.137 2.855 1.00 94.69 82 VAL A O 1
ATOM 571 N N . PRO A 1 83 ? -0.986 6.662 5.038 1.00 90.69 83 PRO A N 1
ATOM 572 C CA . PRO A 1 83 ? 0.438 6.928 5.025 1.00 90.69 83 PRO A CA 1
ATOM 573 C C . PRO A 1 83 ? 1.220 5.641 4.752 1.00 90.69 83 PRO A C 1
ATOM 575 O O . PRO A 1 83 ? 1.017 4.601 5.392 1.00 90.69 83 PRO A O 1
ATOM 578 N N . VAL A 1 84 ? 2.175 5.747 3.832 1.00 91.69 84 VAL A N 1
ATOM 579 C CA . VAL A 1 84 ? 3.115 4.678 3.499 1.00 91.69 84 VAL A CA 1
ATOM 580 C C . VAL A 1 84 ? 4.526 5.051 3.930 1.00 91.69 84 VAL A C 1
ATOM 582 O O . VAL A 1 84 ? 4.988 6.170 3.718 1.00 91.69 84 VAL A O 1
ATOM 585 N N . GLN A 1 85 ? 5.236 4.096 4.522 1.00 91.44 85 GLN A N 1
ATOM 586 C CA . GLN A 1 85 ? 6.649 4.233 4.846 1.00 91.44 85 GLN A CA 1
ATOM 587 C C . GLN A 1 85 ? 7.466 3.374 3.889 1.00 91.44 85 GLN A C 1
ATOM 589 O O . GLN A 1 85 ? 7.285 2.162 3.822 1.00 91.44 85 GLN A O 1
ATOM 594 N N . ARG A 1 86 ? 8.410 3.985 3.176 1.00 90.06 86 ARG A N 1
ATOM 595 C CA . ARG A 1 86 ? 9.355 3.242 2.341 1.00 90.06 86 ARG A CA 1
ATOM 596 C C . ARG A 1 86 ? 10.325 2.452 3.232 1.00 90.06 86 ARG A C 1
ATOM 598 O O . ARG A 1 86 ? 10.960 3.030 4.110 1.00 90.06 86 ARG A O 1
ATOM 605 N N . LEU A 1 87 ? 10.415 1.142 3.008 1.00 88.81 87 LEU A N 1
ATOM 606 C CA . LEU A 1 87 ? 11.339 0.232 3.700 1.00 88.81 87 LEU A CA 1
ATOM 607 C C . LEU A 1 87 ? 12.564 -0.095 2.840 1.00 88.81 87 LEU A C 1
ATOM 609 O O . LEU A 1 87 ? 13.656 -0.285 3.363 1.00 88.81 87 LEU A O 1
ATOM 613 N N . SER A 1 88 ? 12.381 -0.154 1.520 1.00 88.88 88 SER A N 1
ATOM 614 C CA . SER A 1 88 ? 13.444 -0.389 0.542 1.00 88.88 88 SER A CA 1
ATOM 615 C C . SER A 1 88 ? 13.146 0.355 -0.767 1.00 88.88 88 SER A C 1
ATOM 617 O O . SER A 1 88 ? 12.152 1.076 -0.893 1.00 88.88 88 SER A O 1
ATOM 619 N N . ASN A 1 89 ? 13.986 0.164 -1.782 1.00 87.88 89 ASN A N 1
ATOM 620 C CA . ASN A 1 89 ? 13.764 0.753 -3.101 1.00 87.88 89 ASN A CA 1
ATOM 621 C C . ASN A 1 89 ? 12.456 0.287 -3.766 1.00 87.88 89 ASN A C 1
ATOM 623 O O . ASN A 1 89 ? 11.892 1.026 -4.566 1.00 87.88 89 ASN A O 1
ATOM 627 N N . THR A 1 90 ? 11.946 -0.893 -3.415 1.00 90.38 90 THR A N 1
ATOM 628 C CA . THR A 1 90 ? 10.722 -1.458 -4.002 1.00 90.38 90 THR A CA 1
ATOM 629 C C . THR A 1 90 ? 9.678 -1.868 -2.976 1.00 90.38 90 THR A C 1
ATOM 631 O O . THR A 1 90 ? 8.626 -2.346 -3.378 1.00 90.38 90 THR A O 1
ATOM 634 N N . THR A 1 91 ? 9.929 -1.691 -1.677 1.00 91.75 91 THR A N 1
ATOM 635 C CA . THR A 1 91 ? 9.029 -2.149 -0.613 1.00 91.75 91 THR A CA 1
ATOM 636 C C . THR A 1 91 ? 8.580 -0.993 0.266 1.00 91.75 91 THR A C 1
ATOM 638 O O . THR A 1 91 ? 9.395 -0.190 0.731 1.00 91.75 91 THR A O 1
ATOM 641 N N . TRP A 1 92 ? 7.285 -0.962 0.565 1.00 93.56 92 TRP A N 1
ATOM 642 C CA . TRP A 1 92 ? 6.657 -0.017 1.477 1.00 93.56 92 TRP A CA 1
ATOM 643 C C . TRP A 1 92 ? 5.835 -0.749 2.531 1.00 93.56 92 TRP A C 1
ATOM 645 O O . TRP A 1 92 ? 5.164 -1.738 2.243 1.00 93.56 92 TRP A O 1
ATOM 655 N N . ALA A 1 93 ? 5.849 -0.217 3.745 1.00 93.81 93 ALA A N 1
ATOM 656 C CA . ALA A 1 93 ? 4.896 -0.551 4.782 1.00 93.81 93 ALA A CA 1
ATOM 657 C C . ALA A 1 93 ? 3.692 0.387 4.718 1.00 93.81 93 ALA A C 1
ATOM 659 O O . ALA A 1 93 ? 3.843 1.610 4.743 1.00 93.81 93 ALA A O 1
ATOM 660 N N . VAL A 1 94 ? 2.499 -0.195 4.703 1.00 93.38 94 VAL A N 1
ATOM 661 C CA . VAL A 1 94 ? 1.226 0.517 4.823 1.00 93.38 94 VAL A CA 1
ATOM 662 C C . VAL A 1 94 ? 0.822 0.523 6.291 1.00 93.38 94 VAL A C 1
ATOM 664 O O . VAL A 1 94 ? 0.776 -0.532 6.932 1.00 93.38 94 VAL A O 1
ATOM 667 N N . ARG A 1 95 ? 0.526 1.703 6.839 1.00 90.88 95 ARG A N 1
ATOM 668 C CA . ARG A 1 95 ? 0.055 1.857 8.223 1.00 90.88 95 ARG A CA 1
ATOM 669 C C . ARG A 1 95 ? -1.442 2.117 8.224 1.00 90.88 95 ARG A C 1
ATOM 671 O O . ARG A 1 95 ? -1.923 2.894 7.411 1.00 90.88 95 ARG A O 1
ATOM 678 N N . ARG A 1 96 ? -2.183 1.507 9.151 1.00 92.06 96 ARG A N 1
ATOM 679 C CA . ARG A 1 96 ? -3.617 1.793 9.282 1.00 92.06 96 ARG A CA 1
ATOM 680 C C . ARG A 1 96 ? -3.827 3.271 9.622 1.00 92.06 96 ARG A C 1
ATOM 682 O O . ARG A 1 96 ? -3.276 3.750 10.608 1.00 92.06 96 ARG A O 1
ATOM 689 N N . ALA A 1 97 ? -4.660 3.942 8.833 1.00 92.38 97 ALA A N 1
ATOM 690 C CA . ALA A 1 97 ? -5.148 5.298 9.104 1.00 92.38 97 ALA A CA 1
ATOM 691 C C . ALA A 1 97 ? -6.681 5.411 9.071 1.00 92.38 97 ALA A C 1
ATOM 693 O O . ALA A 1 97 ? -7.225 6.450 9.431 1.00 92.38 97 ALA A O 1
ATOM 694 N N . TRP A 1 98 ? -7.389 4.349 8.674 1.00 94.25 98 TRP A N 1
ATOM 695 C CA . TRP A 1 98 ? -8.849 4.308 8.689 1.00 94.25 98 TRP A CA 1
ATOM 696 C C . TRP A 1 98 ? -9.394 3.823 10.045 1.00 94.25 98 TRP A C 1
ATOM 698 O O . TRP A 1 98 ? -8.703 3.083 10.763 1.00 94.25 98 TRP A O 1
ATOM 708 N N . PRO A 1 99 ? -10.637 4.203 10.397 1.00 93.44 99 PRO A N 1
ATOM 709 C CA . PRO A 1 99 ? -11.324 3.722 11.591 1.00 93.44 99 PRO A CA 1
ATOM 710 C C . PRO A 1 99 ? -11.363 2.193 11.703 1.00 93.44 99 PRO A C 1
ATOM 712 O O . PRO A 1 99 ? -11.442 1.470 10.713 1.00 93.44 99 PRO A O 1
ATOM 715 N N . SER A 1 100 ? -11.361 1.678 12.934 1.00 91.69 100 SER A N 1
ATOM 716 C CA . SER A 1 100 ? -11.568 0.246 13.195 1.00 91.69 100 SER A CA 1
ATOM 717 C C . SER A 1 100 ? -12.999 -0.219 12.914 1.00 91.69 100 SER A C 1
ATOM 719 O O . SER A 1 100 ? -13.209 -1.408 12.689 1.00 91.69 100 SER A O 1
ATOM 721 N N . ARG A 1 101 ? -13.962 0.709 12.918 1.00 91.50 101 ARG A N 1
ATOM 722 C CA . ARG A 1 101 ? -15.370 0.462 12.593 1.00 91.50 101 ARG A CA 1
ATOM 723 C C . ARG A 1 101 ? -15.644 0.621 11.097 1.00 91.50 101 ARG A C 1
ATOM 725 O O . ARG A 1 101 ? -14.993 1.422 10.426 1.00 91.50 101 ARG A O 1
ATOM 732 N N . GLY A 1 102 ? -16.665 -0.082 10.617 1.00 87.12 102 GLY A N 1
ATOM 733 C CA . GLY A 1 102 ? -17.047 -0.104 9.204 1.00 87.12 102 GLY A CA 1
ATOM 734 C C . GLY A 1 102 ? -16.234 -1.104 8.379 1.00 87.12 102 GLY A C 1
ATOM 735 O O . GLY A 1 102 ? -15.295 -1.730 8.871 1.00 87.12 102 GLY A O 1
ATOM 736 N N . ALA A 1 103 ? -16.619 -1.257 7.114 1.00 90.00 103 ALA A N 1
ATOM 737 C CA . ALA A 1 103 ? -15.902 -2.068 6.136 1.00 90.00 103 ALA A CA 1
ATOM 738 C C . ALA A 1 103 ? -15.070 -1.157 5.226 1.00 90.00 103 ALA A C 1
ATOM 740 O O . ALA A 1 103 ? -15.571 -0.141 4.740 1.00 90.00 103 ALA A O 1
ATOM 741 N N . TRP A 1 104 ? -13.809 -1.532 5.011 1.00 95.25 104 TRP A N 1
ATOM 742 C CA . TRP A 1 104 ? -12.832 -0.728 4.281 1.00 95.25 104 TRP A CA 1
ATOM 743 C C . TRP A 1 104 ? -12.079 -1.586 3.270 1.00 95.25 104 TRP A C 1
ATOM 745 O O . TRP A 1 104 ? -11.658 -2.701 3.579 1.00 95.25 104 TRP A O 1
ATOM 755 N N . VAL A 1 105 ? -11.875 -1.034 2.081 1.00 95.88 105 VAL A N 1
ATOM 756 C CA . VAL A 1 105 ? -11.039 -1.579 1.014 1.00 95.88 105 VAL A CA 1
ATOM 757 C C . VAL A 1 105 ? -9.852 -0.648 0.830 1.00 95.88 105 VAL A C 1
ATOM 759 O O . VAL A 1 105 ? -10.004 0.570 0.852 1.00 95.88 105 VAL A O 1
ATOM 762 N N . LEU A 1 106 ? -8.663 -1.213 0.644 1.00 95.88 106 LEU A N 1
ATOM 763 C CA . LEU A 1 106 ? -7.476 -0.424 0.336 1.00 95.88 106 LEU A CA 1
ATOM 764 C C . LEU A 1 106 ? -7.277 -0.350 -1.167 1.00 95.88 106 LEU A C 1
ATOM 766 O O . LEU A 1 106 ? -7.123 -1.378 -1.825 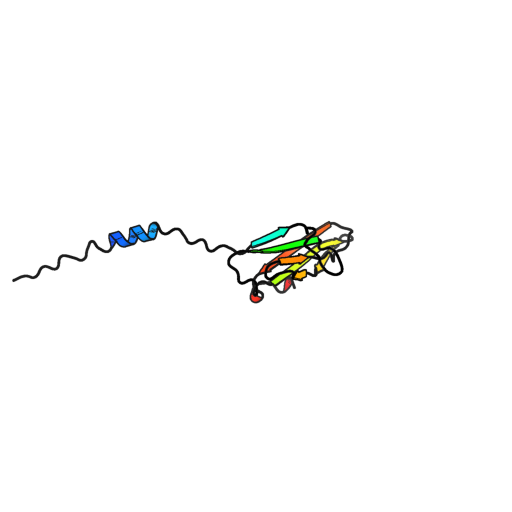1.00 95.88 106 LEU A O 1
ATOM 770 N N . LEU A 1 107 ? -7.243 0.871 -1.689 1.00 95.50 107 LEU A N 1
ATOM 771 C CA . LEU A 1 107 ? -6.826 1.147 -3.050 1.00 95.50 107 LEU A CA 1
ATOM 772 C C . LEU A 1 107 ? -5.323 1.406 -3.038 1.00 95.50 107 LEU A C 1
ATOM 774 O O . LEU A 1 107 ? -4.848 2.354 -2.417 1.00 95.50 107 LEU A O 1
ATOM 778 N N . VAL A 1 108 ? -4.571 0.546 -3.718 1.00 95.00 108 VAL A N 1
ATOM 779 C CA . VAL A 1 108 ? -3.112 0.622 -3.800 1.00 95.00 108 VAL A CA 1
ATOM 780 C C . VAL A 1 108 ? -2.733 0.911 -5.243 1.00 95.00 108 VAL A C 1
ATOM 782 O O . VAL A 1 108 ? -2.925 0.067 -6.115 1.00 95.00 108 VAL A O 1
ATOM 785 N N . THR A 1 109 ? -2.172 2.092 -5.484 1.00 93.19 109 THR A N 1
ATOM 786 C CA . THR A 1 109 ? -1.745 2.524 -6.817 1.00 93.19 109 THR A CA 1
ATOM 787 C C . THR A 1 109 ? -0.249 2.758 -6.816 1.00 93.19 109 THR A C 1
ATOM 789 O O . THR A 1 109 ? 0.287 3.442 -5.943 1.00 93.19 109 THR A O 1
ATOM 792 N N . ALA A 1 110 ? 0.443 2.204 -7.804 1.00 91.50 110 ALA A N 1
ATOM 793 C CA . ALA A 1 110 ? 1.860 2.449 -7.984 1.00 91.50 110 ALA A CA 1
ATOM 794 C C . ALA A 1 110 ? 2.213 2.579 -9.455 1.00 91.50 110 ALA A C 1
ATOM 796 O O . ALA A 1 110 ? 1.590 1.967 -10.318 1.00 91.50 110 ALA A O 1
ATOM 797 N N . GLY A 1 111 ? 3.249 3.360 -9.718 1.00 89.12 111 GLY A N 1
ATOM 798 C CA . GLY A 1 111 ? 3.734 3.588 -11.064 1.00 89.12 111 GLY A CA 1
ATOM 799 C C . GLY A 1 111 ? 4.740 4.720 -11.103 1.00 89.12 111 GLY A C 1
ATOM 800 O O . GLY A 1 111 ? 5.215 5.199 -10.066 1.00 89.12 111 GLY A O 1
ATOM 801 N N . HIS A 1 112 ? 5.052 5.154 -12.318 1.00 85.38 112 HIS A N 1
ATOM 802 C CA . HIS A 1 112 ? 5.894 6.319 -12.521 1.00 85.38 112 HIS A CA 1
ATOM 803 C C . HIS A 1 112 ? 5.187 7.592 -12.020 1.00 85.38 112 HIS A C 1
ATOM 805 O O . HIS A 1 112 ? 4.005 7.758 -12.321 1.00 85.38 112 HIS A O 1
ATOM 811 N N . PRO A 1 113 ? 5.860 8.515 -11.300 1.00 81.00 113 PRO A N 1
ATOM 812 C CA . PRO A 1 113 ? 5.249 9.739 -10.786 1.00 81.00 113 PRO A CA 1
ATOM 813 C C . PRO A 1 113 ? 4.449 10.545 -11.813 1.00 81.00 113 PRO A C 1
ATOM 815 O O . PRO A 1 113 ? 3.423 11.104 -11.445 1.00 81.00 113 PRO A O 1
ATOM 818 N N . ALA A 1 114 ? 4.881 10.593 -13.079 1.00 79.50 114 ALA A N 1
ATOM 819 C CA . ALA A 1 114 ? 4.149 11.311 -14.127 1.00 79.50 114 ALA A CA 1
ATOM 820 C C . ALA A 1 114 ? 2.870 10.594 -14.607 1.00 79.50 114 ALA A C 1
ATOM 822 O O . ALA A 1 114 ? 2.044 11.219 -15.262 1.00 79.50 114 ALA A O 1
ATOM 823 N N . GLY A 1 115 ? 2.710 9.302 -14.301 1.00 72.50 115 GLY A N 1
ATOM 824 C CA . GLY A 1 115 ? 1.568 8.477 -14.710 1.00 72.50 115 GLY A CA 1
ATOM 825 C C . GLY A 1 115 ? 0.576 8.142 -13.591 1.00 72.50 115 GLY A C 1
ATOM 826 O O . GLY A 1 115 ? -0.421 7.481 -13.863 1.00 72.50 115 GLY A O 1
ATOM 827 N N . ILE A 1 116 ? 0.827 8.559 -12.343 1.00 78.06 116 ILE A N 1
ATOM 828 C CA . ILE A 1 116 ? -0.154 8.412 -11.259 1.00 78.06 116 ILE A CA 1
ATOM 829 C C . ILE A 1 116 ? -1.133 9.582 -11.338 1.00 78.06 116 ILE A C 1
ATOM 831 O O . ILE A 1 116 ? -0.719 10.741 -11.258 1.00 78.06 116 ILE A O 1
ATOM 835 N N . ASP A 1 117 ? -2.420 9.269 -11.493 1.00 71.44 117 ASP A N 1
ATOM 836 C CA . ASP A 1 117 ? -3.486 10.267 -11.503 1.00 71.44 117 ASP A CA 1
ATOM 837 C C . ASP A 1 117 ? -3.474 11.083 -10.199 1.00 71.44 117 ASP A C 1
ATOM 839 O O . ASP A 1 117 ? -3.376 10.551 -9.091 1.00 71.44 117 ASP A O 1
ATOM 843 N N . ARG A 1 118 ? -3.574 12.405 -10.350 1.00 65.19 118 ARG A N 1
ATOM 844 C CA . ARG A 1 118 ? -3.615 13.354 -9.239 1.00 65.19 118 ARG A CA 1
ATOM 845 C C . ARG A 1 118 ? -4.889 13.232 -8.416 1.00 65.19 118 ARG A C 1
ATOM 847 O O . ARG A 1 118 ? -4.870 13.655 -7.271 1.00 65.19 118 ARG A O 1
ATOM 854 N N . SER A 1 119 ? -5.958 12.650 -8.963 1.00 63.28 119 SER A N 1
ATOM 855 C CA . SER A 1 119 ? -7.188 12.378 -8.207 1.00 63.28 119 SER A CA 1
ATOM 856 C C . SER A 1 119 ? -6.987 11.387 -7.049 1.00 63.28 119 SER A C 1
ATOM 858 O O . SER A 1 119 ? -7.818 11.322 -6.147 1.00 63.28 119 SER A O 1
ATOM 860 N N . VAL A 1 120 ? -5.880 10.634 -7.063 1.00 59.66 120 VAL A N 1
ATOM 861 C CA . VAL A 1 120 ? -5.526 9.627 -6.052 1.00 59.66 120 VAL A CA 1
ATOM 862 C C . VAL A 1 120 ? -4.569 10.190 -4.987 1.00 59.66 120 VAL A C 1
ATOM 864 O O . VAL A 1 120 ? -4.306 9.510 -3.995 1.00 59.66 120 VAL A O 1
ATOM 867 N N . LEU A 1 121 ? -4.019 11.397 -5.193 1.00 56.84 121 LEU A N 1
ATOM 868 C CA . LEU A 1 121 ? -3.034 12.040 -4.308 1.00 56.84 121 LEU A CA 1
ATOM 869 C C . LEU A 1 121 ? -3.682 12.819 -3.161 1.00 56.84 121 LEU A C 1
ATOM 871 O O . LEU A 1 121 ? -4.623 13.596 -3.420 1.00 56.84 121 LEU A O 1
#

pLDDT: mean 79.46, std 16.23, range [37.12, 96.75]

Sequence (121 aa):
MKAGIRGLGTAVAAGALLAALAPSALAGGFYLSVKLPDASARVKGAPAVLLVQAGGCVNPRDVRLVVSAEGILDGERRTVHVPVQRLSNTTWAVRRAWPSRGAWVLLVTAGHPAGIDRSVL

Foldseek 3Di:
DDDDDDDDPPPPVVVVVVVVPPPPPPQWDKDKDKDADDPVQDDPPADFRIKIFIDGPDQLQQKDKWKWKWWADPNDTDIGTWDWADPDSGMIGTDDPDDPDTDIDMDMDMDGPVPDDPVRD